Protein AF-A0A845QHH6-F1 (afdb_monomer_lite)

Sequence (78 aa):
MEGENMTFKQLFFRLYDRKITSGEMSFGQTGIRKDQFTKLCTEDGFVFSKEELTDICRRMGASEEEREALFEAASRFW

Secondary structure (DSSP, 8-state):
-------HHHHHHHHHHHHHHTTS--GGGG---HHHHHHHHH-TT----HHHHHHHHHHHT--HHHHHHHHHHHTT--

Foldseek 3Di:
DPPPPDALLRLVVVLVVVCVVVVVDDPVQLPDDPVLVVCSVVPSLDDDDPVSLVSSCVSSVPDPVSSVSSVVNNVVND

Organism: NCBI:txid169435

Structure (mmCIF, N/CA/C/O backbone):
data_AF-A0A845QHH6-F1
#
_entry.id   AF-A0A845QHH6-F1
#
loop_
_atom_site.group_PDB
_atom_site.id
_atom_site.type_symbol
_atom_site.label_atom_id
_atom_site.label_alt_id
_atom_site.label_comp_id
_atom_site.label_asym_id
_atom_site.label_entity_id
_atom_site.label_seq_id
_atom_site.pdbx_PDB_ins_code
_atom_site.Cartn_x
_atom_site.Cartn_y
_atom_site.Cartn_z
_atom_site.occupancy
_atom_site.B_iso_or_equiv
_atom_site.auth_seq_id
_atom_site.auth_comp_id
_atom_site.auth_asym_id
_atom_site.auth_atom_id
_atom_site.pdbx_PDB_model_num
ATOM 1 N N . MET A 1 1 ? 4.340 27.129 0.336 1.00 39.06 1 MET A N 1
ATOM 2 C CA . MET A 1 1 ? 4.685 25.718 0.079 1.00 39.06 1 MET A CA 1
ATOM 3 C C . MET A 1 1 ? 3.568 24.907 0.697 1.00 39.06 1 MET A C 1
ATOM 5 O O . MET A 1 1 ? 3.551 24.759 1.911 1.00 39.06 1 MET A O 1
ATOM 9 N N . GLU A 1 2 ? 2.561 24.549 -0.097 1.00 42.38 2 GLU A N 1
ATOM 10 C CA . GLU A 1 2 ? 1.475 23.681 0.362 1.00 42.38 2 GLU A CA 1
ATOM 11 C C . GLU A 1 2 ? 2.094 22.323 0.691 1.00 42.38 2 GLU A C 1
ATOM 13 O O . GLU A 1 2 ? 2.490 21.575 -0.198 1.00 42.38 2 GLU A O 1
ATOM 18 N N . GLY A 1 3 ? 2.271 22.045 1.983 1.00 47.91 3 GLY A N 1
ATOM 19 C CA . GLY A 1 3 ? 2.484 20.686 2.453 1.00 47.91 3 GLY A CA 1
ATOM 20 C C . GLY A 1 3 ? 1.187 19.938 2.202 1.00 47.91 3 GLY A C 1
ATOM 21 O O . GLY A 1 3 ? 0.302 19.942 3.055 1.00 47.91 3 GLY A O 1
ATOM 22 N N . GLU A 1 4 ? 1.024 19.407 0.991 1.00 51.81 4 GLU A N 1
ATOM 23 C CA . GLU A 1 4 ? -0.147 18.617 0.647 1.00 51.81 4 GLU A CA 1
ATOM 24 C C . GLU A 1 4 ? -0.206 17.431 1.603 1.00 51.81 4 GLU A C 1
ATOM 26 O O . GLU A 1 4 ? 0.675 16.572 1.638 1.00 51.81 4 GLU A O 1
ATOM 31 N N . ASN A 1 5 ? -1.256 17.427 2.413 1.00 60.41 5 ASN A N 1
ATOM 32 C CA . ASN A 1 5 ? -1.584 16.397 3.379 1.00 60.41 5 ASN A CA 1
ATOM 33 C C . ASN A 1 5 ? -2.069 15.160 2.595 1.00 60.41 5 ASN A C 1
ATOM 35 O O . ASN A 1 5 ? -3.262 14.859 2.577 1.00 60.41 5 ASN A O 1
ATOM 39 N N . MET A 1 6 ? -1.163 14.524 1.841 1.00 73.31 6 MET A N 1
ATOM 40 C CA . MET A 1 6 ? -1.489 13.437 0.919 1.00 73.31 6 MET A CA 1
ATOM 41 C C . MET A 1 6 ? -2.129 12.285 1.690 1.00 73.31 6 MET A C 1
ATOM 43 O O . MET A 1 6 ? -1.648 11.857 2.740 1.00 73.31 6 MET A O 1
ATOM 47 N N . THR A 1 7 ? -3.234 11.779 1.155 1.00 86.69 7 THR A N 1
ATOM 48 C CA . THR A 1 7 ? -3.914 10.608 1.713 1.00 86.69 7 THR A CA 1
ATOM 49 C C . THR A 1 7 ? -3.034 9.366 1.576 1.00 86.69 7 THR A C 1
ATOM 51 O O . THR A 1 7 ? -2.191 9.282 0.677 1.00 86.69 7 THR A O 1
ATOM 54 N N . PHE A 1 8 ? -3.275 8.360 2.424 1.00 89.81 8 PHE A N 1
ATOM 55 C CA . PHE A 1 8 ? -2.603 7.060 2.329 1.00 89.81 8 PHE A CA 1
ATOM 56 C C . PHE A 1 8 ? -2.640 6.503 0.898 1.00 89.81 8 PHE A C 1
ATOM 58 O O . PHE A 1 8 ? -1.616 6.106 0.350 1.00 89.81 8 PHE A O 1
ATOM 65 N N . LYS A 1 9 ? -3.815 6.566 0.263 1.00 89.88 9 LYS A N 1
ATOM 66 C CA . LYS A 1 9 ? -4.049 6.156 -1.124 1.00 89.88 9 LYS A CA 1
ATOM 67 C C . LYS A 1 9 ? -3.112 6.857 -2.109 1.00 89.88 9 LYS A C 1
ATOM 69 O O . LYS A 1 9 ? -2.496 6.195 -2.939 1.00 89.88 9 LYS A O 1
ATOM 74 N N . GLN A 1 10 ? -2.990 8.181 -2.023 1.00 89.44 10 GLN A N 1
ATOM 75 C CA . GLN A 1 10 ? -2.130 8.959 -2.920 1.00 89.44 10 GLN A CA 1
ATOM 76 C C . GLN A 1 10 ? -0.649 8.620 -2.726 1.00 89.44 10 GLN A C 1
ATOM 78 O O . GLN A 1 10 ? 0.056 8.407 -3.711 1.00 89.44 10 GLN A O 1
ATOM 83 N N . LEU A 1 11 ? -0.188 8.522 -1.474 1.00 90.31 11 LEU A N 1
ATOM 84 C CA . LEU A 1 11 ? 1.191 8.132 -1.162 1.00 90.31 11 LEU A CA 1
ATOM 85 C C . LEU A 1 11 ? 1.498 6.722 -1.666 1.00 90.31 11 LEU A C 1
ATOM 87 O O . LEU A 1 11 ? 2.506 6.508 -2.342 1.00 90.31 11 LEU A O 1
ATOM 91 N N . PHE A 1 12 ? 0.591 5.782 -1.399 1.00 90.69 12 PHE A N 1
ATOM 92 C CA . PHE A 1 12 ? 0.711 4.401 -1.835 1.00 90.69 12 PHE A CA 1
ATOM 93 C C . PHE A 1 12 ? 0.799 4.301 -3.359 1.00 90.69 12 PHE A C 1
ATOM 95 O O . PHE A 1 12 ? 1.743 3.708 -3.879 1.00 90.69 12 PHE A O 1
ATOM 102 N N . PHE A 1 13 ? -0.138 4.920 -4.085 1.00 89.56 13 PHE A N 1
ATOM 103 C CA . PHE A 1 13 ? -0.135 4.884 -5.546 1.00 89.56 13 PHE A CA 1
ATOM 104 C C . PHE A 1 13 ? 1.082 5.567 -6.146 1.00 89.56 13 PHE A C 1
ATOM 106 O O . PHE A 1 13 ? 1.617 5.061 -7.123 1.00 89.56 13 PHE A O 1
ATOM 113 N N . ARG A 1 14 ? 1.562 6.667 -5.560 1.00 90.31 14 ARG A N 1
ATOM 114 C CA . ARG A 1 14 ? 2.773 7.342 -6.034 1.00 90.31 14 ARG A CA 1
ATOM 115 C C . ARG A 1 14 ? 4.003 6.447 -5.909 1.00 90.31 14 ARG A C 1
ATOM 117 O O . ARG A 1 14 ? 4.800 6.379 -6.841 1.00 90.31 14 ARG A O 1
ATOM 124 N N . LEU A 1 15 ? 4.155 5.761 -4.774 1.00 89.50 15 LEU A N 1
ATOM 125 C CA . LEU A 1 15 ? 5.253 4.819 -4.574 1.00 89.50 15 LEU A CA 1
ATOM 126 C C . LEU A 1 15 ? 5.121 3.620 -5.517 1.00 89.50 15 LEU A C 1
ATOM 128 O O . LEU A 1 15 ? 6.078 3.261 -6.200 1.00 89.50 15 LEU A O 1
ATOM 132 N N . TYR A 1 16 ? 3.927 3.034 -5.575 1.00 89.81 16 TYR A N 1
ATOM 133 C CA . TYR A 1 16 ? 3.612 1.906 -6.441 1.00 89.81 16 TYR A CA 1
ATOM 134 C C . TYR A 1 16 ? 3.894 2.228 -7.912 1.00 89.81 16 TYR A C 1
ATOM 136 O O . TYR A 1 16 ? 4.658 1.515 -8.554 1.00 89.81 16 TYR A O 1
ATOM 144 N N . ASP A 1 17 ? 3.360 3.332 -8.429 1.00 89.62 17 ASP A N 1
ATOM 145 C CA . ASP A 1 17 ? 3.526 3.743 -9.823 1.00 89.62 17 ASP A CA 1
ATOM 146 C C . ASP A 1 17 ? 4.993 4.023 -10.166 1.00 89.62 17 ASP A C 1
ATOM 148 O O . ASP A 1 17 ? 5.485 3.560 -11.196 1.00 89.62 17 ASP A O 1
ATOM 152 N N . ARG A 1 18 ? 5.737 4.675 -9.257 1.00 89.56 18 ARG A N 1
ATOM 153 C CA . ARG A 1 18 ? 7.179 4.910 -9.428 1.00 89.56 18 ARG A CA 1
ATOM 154 C C . ARG A 1 18 ? 7.948 3.599 -9.569 1.00 89.56 18 ARG A C 1
ATOM 156 O O . ARG A 1 18 ? 8.765 3.481 -10.476 1.00 89.56 18 ARG A O 1
ATOM 163 N N . LYS A 1 19 ? 7.684 2.629 -8.689 1.00 87.25 19 LYS A N 1
ATOM 164 C CA . LYS A 1 19 ? 8.385 1.335 -8.652 1.00 87.25 19 LYS A CA 1
ATOM 165 C C . LYS A 1 19 ? 8.002 0.420 -9.823 1.00 87.25 19 LYS A C 1
ATOM 167 O O . LYS A 1 19 ? 8.839 -0.331 -10.318 1.00 87.25 19 LYS A O 1
ATOM 172 N N . ILE A 1 20 ? 6.751 0.485 -10.280 1.00 87.94 20 ILE A N 1
ATOM 173 C CA . ILE A 1 20 ? 6.294 -0.223 -11.484 1.00 87.94 20 ILE A CA 1
ATOM 174 C C . ILE A 1 20 ? 6.940 0.390 -12.730 1.00 87.94 20 ILE A C 1
ATOM 176 O O . ILE A 1 20 ? 7.486 -0.332 -13.560 1.00 87.94 20 ILE A O 1
ATOM 180 N N . THR A 1 21 ? 6.920 1.719 -12.844 1.00 87.81 21 THR A N 1
ATOM 181 C CA . THR A 1 21 ? 7.467 2.445 -13.999 1.00 87.81 21 THR A CA 1
ATOM 182 C C . THR A 1 21 ? 8.987 2.322 -14.089 1.00 87.81 21 THR A C 1
ATOM 184 O O . THR A 1 21 ? 9.524 2.224 -15.191 1.00 87.81 21 THR A O 1
ATOM 187 N N . SER A 1 22 ? 9.695 2.271 -12.954 1.00 87.88 22 SER A N 1
ATOM 188 C CA . SER A 1 22 ? 11.142 2.018 -12.934 1.00 87.88 22 SER A CA 1
ATOM 189 C C . SER A 1 22 ? 11.513 0.567 -13.260 1.00 87.88 22 SER A C 1
ATOM 191 O O . SER A 1 22 ? 12.687 0.277 -13.486 1.00 87.88 22 SER A O 1
ATOM 193 N N . GLY A 1 23 ? 10.537 -0.348 -13.296 1.00 82.56 23 GLY A N 1
ATOM 194 C CA . GLY A 1 23 ? 10.771 -1.780 -13.478 1.00 82.56 23 GLY A CA 1
ATOM 195 C C . GLY A 1 23 ? 11.379 -2.466 -12.251 1.00 82.56 23 GLY A C 1
ATOM 196 O O . GLY A 1 23 ? 11.762 -3.630 -12.339 1.00 82.56 23 GLY A O 1
ATOM 197 N N . GLU A 1 24 ? 11.453 -1.776 -11.106 1.00 81.12 24 GLU A N 1
ATOM 198 C CA . GLU A 1 24 ? 11.900 -2.354 -9.832 1.00 81.12 24 GLU A CA 1
ATOM 199 C C . GLU A 1 24 ? 10.937 -3.435 -9.330 1.00 81.12 24 GLU A C 1
ATOM 201 O O . GLU A 1 24 ? 11.345 -4.346 -8.609 1.00 81.12 24 GLU A O 1
ATOM 206 N N . MET A 1 25 ? 9.660 -3.347 -9.712 1.00 85.25 25 MET A N 1
ATOM 207 C CA . MET A 1 25 ? 8.657 -4.339 -9.350 1.00 85.25 25 MET A CA 1
A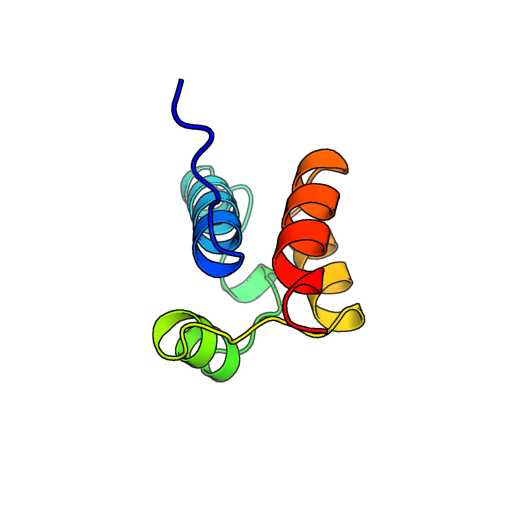TOM 208 C C . MET A 1 25 ? 7.532 -4.466 -10.380 1.00 85.25 25 MET A C 1
ATOM 210 O O . MET A 1 25 ? 7.352 -3.632 -11.261 1.00 85.25 25 MET A O 1
ATOM 214 N N . SER A 1 26 ? 6.717 -5.505 -10.210 1.00 82.25 26 SER A N 1
ATOM 215 C CA . SER A 1 26 ? 5.454 -5.729 -10.917 1.00 82.25 26 SER A CA 1
ATOM 216 C C . SER A 1 26 ? 4.289 -5.869 -9.931 1.00 82.25 26 SER A C 1
ATOM 218 O O . SER A 1 26 ? 4.484 -6.190 -8.755 1.00 82.25 26 SER A O 1
ATOM 220 N N . PHE A 1 27 ? 3.052 -5.687 -10.407 1.00 80.12 27 PHE A N 1
ATOM 221 C CA . PHE A 1 27 ? 1.852 -5.811 -9.568 1.00 80.12 27 PHE A CA 1
ATOM 222 C C . PHE A 1 27 ? 1.802 -7.143 -8.805 1.00 80.12 27 PHE A C 1
ATOM 224 O O . PHE A 1 27 ? 1.514 -7.161 -7.612 1.00 80.12 27 PHE A O 1
ATOM 231 N N . GLY A 1 28 ? 2.153 -8.258 -9.455 1.00 79.69 28 GLY A N 1
ATOM 232 C CA . GLY A 1 28 ? 2.149 -9.581 -8.822 1.00 79.69 28 GLY A CA 1
ATOM 233 C C . GLY A 1 28 ? 3.154 -9.727 -7.674 1.00 79.69 28 GLY A C 1
ATOM 234 O O . GLY A 1 28 ? 2.937 -10.531 -6.771 1.00 79.69 28 GLY A O 1
ATOM 235 N N . GLN A 1 29 ? 4.222 -8.925 -7.665 1.00 82.31 29 GLN A N 1
ATOM 236 C CA . GLN A 1 29 ? 5.233 -8.946 -6.607 1.00 82.31 29 GLN A CA 1
ATOM 237 C C . GLN A 1 29 ? 4.812 -8.145 -5.369 1.00 82.31 29 GLN A C 1
ATOM 239 O O . GLN A 1 29 ? 5.303 -8.446 -4.287 1.00 82.31 29 GLN A O 1
ATOM 244 N N . THR A 1 30 ? 3.858 -7.208 -5.486 1.00 82.69 30 THR A N 1
ATOM 245 C CA . THR A 1 30 ? 3.330 -6.425 -4.344 1.00 82.69 30 THR A CA 1
ATOM 246 C C . THR A 1 30 ? 2.766 -7.306 -3.225 1.00 82.69 30 THR A C 1
ATOM 248 O O . THR A 1 30 ? 2.793 -6.920 -2.063 1.00 82.69 30 THR A O 1
ATOM 251 N N . GLY A 1 31 ? 2.229 -8.485 -3.567 1.00 84.25 31 GLY A N 1
ATOM 252 C CA . GLY A 1 31 ? 1.426 -9.299 -2.652 1.00 84.25 31 GLY A CA 1
ATOM 253 C C . GLY A 1 31 ? -0.003 -8.805 -2.436 1.00 84.25 31 GLY A C 1
ATOM 254 O O . GLY A 1 31 ? -0.753 -9.458 -1.717 1.00 84.25 31 GLY A O 1
ATOM 255 N N . ILE A 1 32 ? -0.395 -7.701 -3.073 1.00 89.06 32 ILE A N 1
ATOM 256 C CA . ILE A 1 32 ? -1.728 -7.119 -2.948 1.00 89.06 32 ILE A CA 1
ATOM 257 C C . ILE A 1 32 ? -2.708 -7.951 -3.760 1.00 89.06 32 ILE A C 1
ATOM 259 O O . ILE A 1 32 ? -2.508 -8.223 -4.949 1.00 89.06 32 ILE A O 1
ATOM 263 N N . ARG A 1 33 ? -3.813 -8.335 -3.126 1.00 87.81 33 ARG A N 1
ATOM 264 C CA . ARG A 1 33 ? -4.899 -9.001 -3.837 1.00 87.81 33 ARG A CA 1
ATOM 265 C C . ARG A 1 33 ? -5.678 -8.001 -4.680 1.00 87.81 33 ARG A C 1
ATOM 267 O O . ARG A 1 33 ? -5.870 -6.850 -4.296 1.00 87.81 33 ARG A O 1
ATOM 274 N N . LYS A 1 34 ? -6.204 -8.470 -5.814 1.00 86.06 34 LYS A N 1
ATOM 275 C CA . LYS A 1 34 ? -6.999 -7.636 -6.727 1.00 86.06 34 LYS A CA 1
ATOM 276 C C . LYS A 1 34 ? -8.172 -6.949 -6.032 1.00 86.06 34 LYS A C 1
ATOM 278 O O . LYS A 1 34 ? -8.415 -5.786 -6.307 1.00 86.06 34 LYS A O 1
ATOM 283 N N . ASP A 1 35 ? -8.859 -7.628 -5.118 1.00 89.62 35 ASP A N 1
ATOM 284 C CA . ASP A 1 35 ? -9.987 -7.035 -4.400 1.00 89.62 35 ASP A CA 1
ATOM 285 C C . ASP A 1 35 ? -9.550 -5.929 -3.431 1.00 89.62 35 ASP A C 1
ATOM 287 O O . ASP A 1 35 ? -10.210 -4.900 -3.358 1.00 89.62 35 ASP A O 1
ATOM 291 N N . GLN A 1 36 ? -8.409 -6.082 -2.753 1.00 89.19 36 GLN A N 1
ATOM 292 C CA . GLN A 1 36 ? -7.849 -5.026 -1.905 1.00 89.19 36 GLN A CA 1
ATOM 293 C C . GLN A 1 36 ? -7.411 -3.826 -2.736 1.00 89.19 36 GLN A C 1
ATOM 295 O O . GLN A 1 36 ? -7.645 -2.689 -2.346 1.00 89.19 36 GLN A O 1
ATOM 300 N N . PHE A 1 37 ? -6.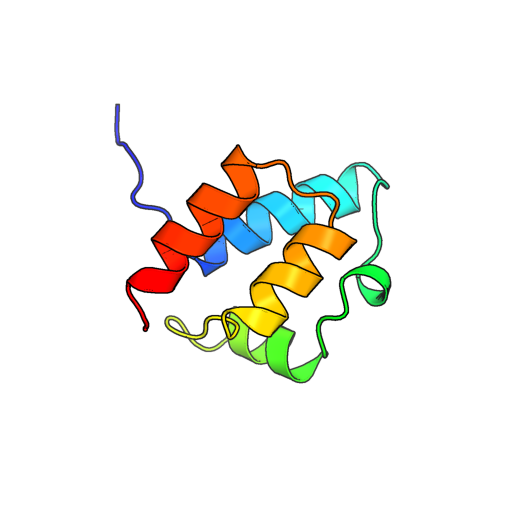826 -4.076 -3.907 1.00 88.19 37 PHE A N 1
ATOM 301 C CA . PHE A 1 37 ? -6.480 -3.018 -4.847 1.00 88.19 37 PHE A CA 1
ATOM 302 C C . PHE A 1 37 ? -7.727 -2.278 -5.342 1.00 88.19 37 PHE A C 1
ATOM 304 O O . PHE A 1 37 ? -7.749 -1.051 -5.349 1.00 88.19 37 PHE A O 1
ATOM 311 N N . THR A 1 38 ? -8.792 -3.009 -5.688 1.00 89.50 38 THR A N 1
ATOM 312 C CA . THR A 1 38 ? -10.083 -2.410 -6.039 1.00 89.50 38 THR A CA 1
ATOM 313 C C . THR A 1 38 ? -10.607 -1.544 -4.900 1.00 89.50 38 THR A C 1
ATOM 315 O O . THR A 1 38 ? -10.953 -0.397 -5.158 1.00 89.50 38 THR A O 1
ATOM 318 N N . LYS A 1 39 ? -10.582 -2.030 -3.652 1.00 90.25 39 LYS A N 1
ATOM 319 C CA . LYS A 1 39 ? -10.974 -1.231 -2.481 1.00 90.25 39 LYS A CA 1
ATOM 320 C C . LYS A 1 39 ? -10.130 0.026 -2.333 1.00 90.25 39 LYS A C 1
ATOM 322 O O . LYS A 1 39 ? -10.682 1.096 -2.1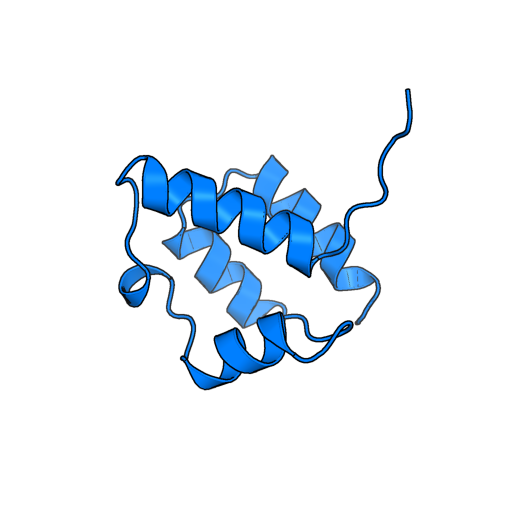33 1.00 90.25 39 LYS A O 1
ATOM 327 N N . LEU A 1 40 ? -8.819 -0.068 -2.532 1.00 88.75 40 LEU A N 1
ATOM 328 C CA . LEU A 1 40 ? -7.927 1.092 -2.513 1.00 88.75 40 LEU A CA 1
ATOM 329 C C . LEU A 1 40 ? -8.301 2.130 -3.586 1.00 88.75 40 LEU A C 1
ATOM 331 O O . LEU A 1 40 ? -8.149 3.332 -3.375 1.00 88.75 40 LEU A O 1
ATOM 335 N N . CYS A 1 41 ? -8.815 1.688 -4.738 1.00 85.94 41 CYS A N 1
ATOM 336 C CA . CYS A 1 41 ? -9.320 2.570 -5.789 1.00 85.94 41 CYS A CA 1
ATOM 337 C C . CYS A 1 41 ? -10.701 3.165 -5.471 1.00 85.94 41 CYS A C 1
ATOM 339 O O . CYS A 1 41 ? -10.927 4.329 -5.808 1.00 85.94 41 CYS A O 1
ATOM 341 N N . THR A 1 42 ? -11.609 2.406 -4.851 1.00 86.75 42 THR A N 1
ATOM 342 C CA . THR A 1 42 ? -13.034 2.767 -4.718 1.00 86.75 42 THR A CA 1
ATOM 343 C C . THR A 1 42 ? -13.442 3.301 -3.347 1.00 86.75 42 THR A C 1
ATOM 345 O O . THR A 1 42 ? -14.444 4.000 -3.256 1.00 86.75 42 THR A O 1
ATOM 348 N N . GLU A 1 43 ? -12.709 2.971 -2.287 1.00 88.19 43 GLU A N 1
ATOM 349 C CA . GLU A 1 43 ? -13.008 3.361 -0.908 1.00 88.19 43 GLU A CA 1
ATOM 350 C C . GLU A 1 43 ? -11.990 4.412 -0.435 1.00 88.19 43 GLU A C 1
ATOM 352 O O . GLU A 1 43 ? -10.800 4.127 -0.309 1.00 88.19 43 GLU A O 1
ATOM 357 N N . ASP A 1 44 ? -12.447 5.633 -0.142 1.00 76.44 44 ASP A N 1
ATOM 358 C CA . ASP A 1 44 ? -11.567 6.760 0.228 1.00 76.44 44 ASP A CA 1
ATOM 359 C C . ASP A 1 44 ? -10.924 6.651 1.626 1.00 76.44 44 ASP A C 1
ATOM 361 O O . ASP A 1 44 ? -10.097 7.484 1.993 1.00 76.44 44 ASP A O 1
ATOM 365 N N . GLY A 1 45 ? -11.250 5.608 2.395 1.00 83.69 45 GLY A N 1
ATOM 366 C CA . GLY A 1 45 ? -10.663 5.336 3.712 1.00 83.69 45 GLY A CA 1
ATOM 367 C C . GLY A 1 45 ? -10.077 3.937 3.876 1.00 83.69 45 GLY A C 1
ATOM 368 O O . GLY A 1 45 ? -9.744 3.545 4.993 1.00 83.69 45 GLY A O 1
ATOM 369 N N . PHE A 1 46 ? -9.972 3.163 2.795 1.00 89.56 46 PHE A N 1
ATOM 370 C CA . PHE A 1 46 ? -9.384 1.835 2.884 1.00 89.56 46 PHE A CA 1
ATOM 371 C C . PHE A 1 46 ? -7.865 1.935 3.050 1.00 89.56 46 PHE A C 1
ATOM 373 O O . PHE A 1 46 ? -7.157 2.466 2.190 1.00 89.56 46 PHE A O 1
ATOM 380 N N . VAL A 1 47 ? -7.366 1.375 4.150 1.00 91.88 47 VAL A N 1
ATOM 381 C CA . VAL A 1 47 ? -5.939 1.187 4.412 1.00 91.88 47 VAL A CA 1
ATOM 382 C C . VAL A 1 47 ? -5.664 -0.280 4.716 1.00 91.88 47 VAL A C 1
ATOM 384 O O . VAL A 1 47 ? -6.530 -1.000 5.216 1.00 91.88 47 VAL A O 1
ATOM 387 N N . PHE A 1 48 ? -4.453 -0.734 4.406 1.00 91.50 48 PHE A N 1
ATOM 388 C CA . PHE A 1 48 ? -4.017 -2.078 4.772 1.00 91.50 48 PHE A CA 1
ATOM 389 C C . 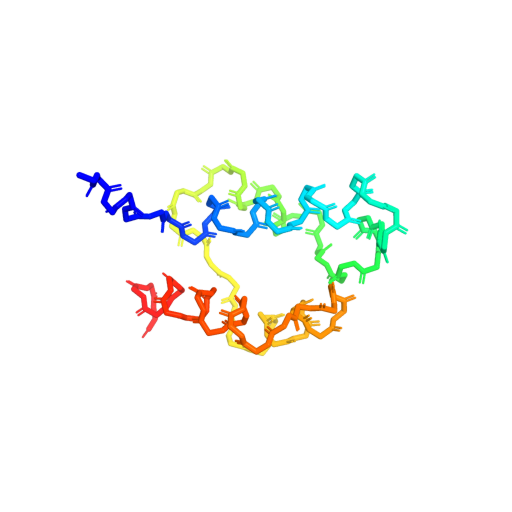PHE A 1 48 ? -3.833 -2.196 6.287 1.00 91.50 48 PHE A C 1
ATOM 391 O O . PHE A 1 48 ? -3.527 -1.211 6.966 1.00 91.50 48 PHE A O 1
ATOM 398 N N . SER A 1 49 ? -3.972 -3.413 6.816 1.00 91.38 49 SER A N 1
ATOM 399 C CA . SER A 1 49 ? -3.582 -3.690 8.200 1.00 91.38 49 SER A CA 1
ATOM 400 C C . SER A 1 49 ? -2.075 -3.471 8.401 1.00 91.38 49 SER A C 1
ATOM 402 O O . SER A 1 49 ? -1.306 -3.476 7.438 1.00 91.38 49 SER A O 1
ATOM 404 N N . LYS A 1 50 ? -1.618 -3.304 9.652 1.00 90.62 50 LYS A N 1
ATOM 405 C CA . LYS A 1 50 ? -0.185 -3.076 9.937 1.00 90.62 50 LYS A CA 1
ATOM 406 C C . LYS A 1 50 ? 0.703 -4.187 9.368 1.00 90.62 50 LYS A C 1
ATOM 408 O O . LYS A 1 50 ? 1.786 -3.911 8.856 1.00 90.62 50 LYS A O 1
ATOM 413 N N . GLU A 1 51 ? 0.245 -5.433 9.477 1.00 91.19 51 GLU A N 1
ATOM 414 C CA . GLU A 1 51 ? 0.964 -6.615 8.996 1.00 91.19 51 GLU A CA 1
ATOM 415 C C . GLU A 1 51 ? 1.052 -6.609 7.466 1.00 91.19 51 GLU A C 1
ATOM 417 O O . GLU A 1 51 ? 2.147 -6.685 6.910 1.00 91.19 51 GLU A O 1
ATOM 422 N N . GLU A 1 52 ? -0.076 -6.398 6.784 1.00 91.56 52 GLU A N 1
ATOM 423 C CA . GLU A 1 52 ? -0.120 -6.313 5.321 1.00 91.56 52 GLU A CA 1
ATOM 424 C C . GLU A 1 52 ? 0.710 -5.144 4.792 1.00 91.56 52 GLU A C 1
ATOM 426 O O . GLU A 1 52 ? 1.474 -5.317 3.846 1.00 91.56 52 GLU A O 1
ATOM 431 N N . LEU A 1 53 ? 0.616 -3.966 5.414 1.00 91.69 53 LEU A N 1
ATOM 432 C CA . LEU A 1 53 ? 1.398 -2.801 5.014 1.00 91.69 53 LEU A CA 1
ATOM 433 C C . LEU A 1 53 ? 2.900 -3.051 5.185 1.00 91.69 53 LEU A C 1
ATOM 435 O O . LEU A 1 53 ? 3.684 -2.672 4.319 1.00 91.69 53 LEU A O 1
ATOM 439 N N . THR A 1 54 ? 3.305 -3.733 6.262 1.00 91.44 54 THR A N 1
ATOM 440 C CA . THR A 1 54 ? 4.704 -4.136 6.476 1.00 91.44 54 THR A CA 1
ATOM 441 C C . THR A 1 54 ? 5.189 -5.050 5.354 1.00 91.44 54 THR A C 1
ATOM 443 O O . THR A 1 54 ? 6.253 -4.810 4.775 1.00 91.44 54 THR A O 1
ATOM 446 N N . ASP A 1 55 ? 4.404 -6.074 5.017 1.00 91.62 55 ASP A N 1
ATOM 447 C CA . ASP A 1 55 ? 4.742 -7.028 3.961 1.00 91.62 55 ASP A CA 1
ATOM 448 C C . ASP A 1 55 ? 4.786 -6.370 2.581 1.00 91.62 55 ASP A C 1
ATOM 450 O O . ASP A 1 55 ? 5.702 -6.638 1.798 1.00 91.62 55 ASP A O 1
ATOM 454 N N . ILE A 1 56 ? 3.838 -5.479 2.291 1.00 90.25 56 ILE A N 1
ATOM 455 C CA . ILE A 1 56 ? 3.784 -4.716 1.045 1.00 90.25 56 ILE A CA 1
ATOM 456 C C . ILE A 1 56 ? 5.014 -3.813 0.936 1.00 90.25 56 ILE A C 1
ATOM 458 O O . ILE A 1 56 ? 5.734 -3.903 -0.055 1.00 90.25 56 ILE A O 1
ATOM 462 N N . CYS A 1 57 ? 5.325 -3.015 1.963 1.00 90.75 57 CYS A N 1
ATOM 463 C CA . CYS A 1 57 ? 6.519 -2.163 1.985 1.00 90.75 57 CYS A CA 1
ATOM 464 C C . CYS A 1 57 ? 7.801 -2.980 1.775 1.00 90.75 57 CYS A C 1
ATOM 466 O O . CYS A 1 57 ? 8.668 -2.591 0.990 1.00 90.75 57 CYS A O 1
ATOM 468 N N . ARG A 1 58 ? 7.902 -4.152 2.417 1.00 89.62 58 ARG A N 1
ATOM 469 C CA . ARG A 1 58 ? 9.038 -5.066 2.250 1.00 89.62 58 ARG A CA 1
ATOM 470 C C . ARG A 1 58 ? 9.155 -5.584 0.816 1.00 89.62 58 ARG A C 1
ATOM 472 O O . ARG A 1 58 ? 10.255 -5.611 0.272 1.00 89.62 58 ARG A O 1
ATOM 479 N N . ARG A 1 59 ? 8.043 -5.990 0.198 1.00 89.38 59 ARG A N 1
ATOM 480 C CA . ARG A 1 59 ? 8.007 -6.499 -1.186 1.00 89.38 59 ARG A CA 1
ATOM 481 C C . ARG A 1 59 ? 8.258 -5.409 -2.225 1.00 89.38 59 ARG A C 1
ATOM 483 O O . ARG A 1 59 ? 8.882 -5.678 -3.244 1.00 89.38 59 ARG A O 1
ATOM 490 N N . MET A 1 60 ? 7.789 -4.194 -1.956 1.00 87.00 60 MET A N 1
ATOM 491 C CA . MET A 1 60 ? 8.010 -3.013 -2.792 1.00 87.00 60 MET A CA 1
ATOM 492 C C . MET A 1 60 ? 9.443 -2.475 -2.704 1.00 87.00 60 MET A C 1
ATOM 494 O O . MET A 1 60 ? 9.808 -1.595 -3.484 1.00 87.00 60 MET A O 1
ATOM 498 N N . GLY A 1 61 ? 10.243 -2.953 -1.743 1.00 87.62 61 GLY A N 1
ATOM 499 C CA . GLY A 1 61 ? 11.547 -2.366 -1.447 1.00 87.62 61 GLY A CA 1
ATOM 500 C C . GLY A 1 61 ? 11.415 -0.886 -1.082 1.00 87.62 61 GLY A C 1
ATOM 501 O O . GLY A 1 61 ? 12.155 -0.055 -1.616 1.00 87.62 61 GLY A O 1
ATOM 502 N N . ALA A 1 62 ? 10.412 -0.561 -0.259 1.00 88.44 62 ALA A N 1
ATOM 503 C CA . ALA A 1 62 ? 10.211 0.782 0.266 1.00 88.44 62 ALA A CA 1
ATOM 504 C C . ALA A 1 62 ? 11.351 1.134 1.230 1.00 88.44 62 ALA A C 1
ATOM 506 O O . ALA A 1 62 ? 11.773 0.292 2.032 1.00 88.44 62 ALA A O 1
ATOM 507 N N . SER A 1 63 ? 11.845 2.369 1.155 1.00 89.88 63 SER A N 1
ATOM 508 C CA . SER A 1 63 ? 12.797 2.882 2.139 1.00 89.88 63 SER A CA 1
ATOM 509 C C . SER A 1 63 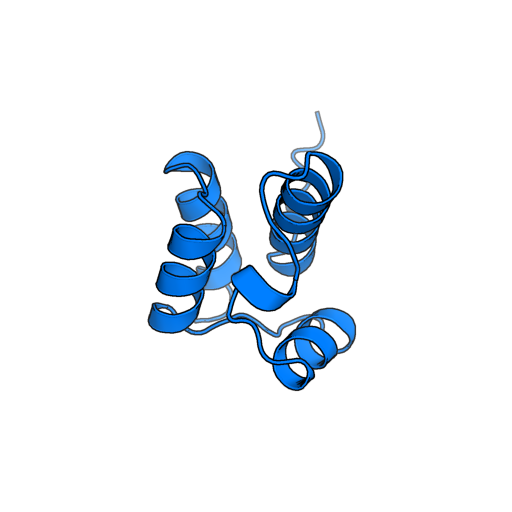? 12.136 3.046 3.512 1.00 89.88 63 SER A C 1
ATOM 511 O O . SER A 1 63 ? 10.912 2.988 3.653 1.00 89.88 63 SER A O 1
ATOM 513 N N . GLU A 1 64 ? 12.952 3.261 4.542 1.00 89.69 64 GLU A N 1
ATOM 514 C CA . GLU A 1 64 ? 12.448 3.540 5.888 1.00 89.69 64 GLU A CA 1
ATOM 515 C C . GLU A 1 64 ? 11.549 4.783 5.914 1.00 89.69 64 GLU A C 1
ATOM 517 O O . GLU A 1 64 ? 10.443 4.706 6.440 1.00 89.69 64 GLU A O 1
ATOM 522 N N . GLU A 1 65 ? 11.956 5.862 5.241 1.00 89.81 65 GLU A N 1
ATOM 523 C CA . GLU A 1 65 ? 11.167 7.094 5.100 1.00 89.81 65 GLU A CA 1
ATOM 524 C C . GLU A 1 65 ? 9.827 6.852 4.384 1.00 89.81 65 GLU A C 1
ATOM 526 O O . GLU A 1 65 ? 8.781 7.332 4.818 1.00 89.81 65 GLU A O 1
ATOM 531 N N . GLU A 1 66 ? 9.829 6.075 3.294 1.00 90.00 66 GLU A N 1
ATOM 5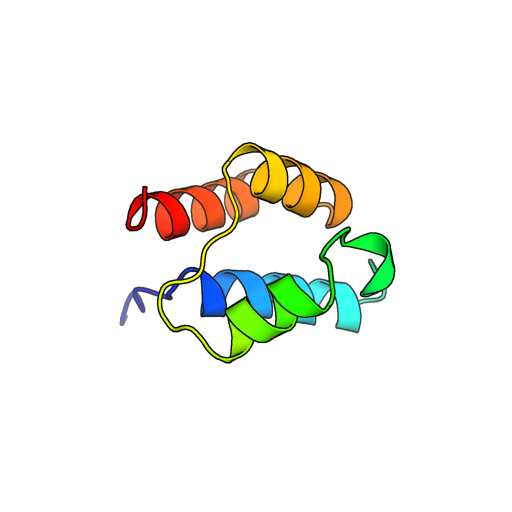32 C CA . GLU A 1 66 ? 8.608 5.747 2.544 1.00 90.00 66 GLU A CA 1
ATOM 533 C C . GLU A 1 66 ? 7.650 4.899 3.383 1.00 90.00 66 GLU A C 1
ATOM 535 O O . GLU A 1 66 ? 6.435 5.120 3.371 1.00 90.00 66 GLU A O 1
ATOM 540 N N . ARG A 1 67 ? 8.198 3.942 4.139 1.00 91.56 67 ARG A N 1
ATOM 541 C CA . ARG A 1 67 ? 7.432 3.130 5.082 1.00 91.56 67 ARG A CA 1
ATOM 542 C C . ARG A 1 67 ? 6.835 4.011 6.174 1.00 91.56 67 ARG A C 1
ATOM 544 O O . ARG A 1 67 ? 5.642 3.897 6.427 1.00 91.56 67 ARG A O 1
ATOM 551 N N . GLU A 1 68 ? 7.622 4.870 6.812 1.00 91.81 68 GLU A N 1
ATOM 552 C CA . GLU A 1 68 ? 7.136 5.760 7.871 1.00 91.81 68 GLU A CA 1
ATOM 553 C C . GLU A 1 68 ? 6.018 6.675 7.373 1.00 91.81 68 GLU A C 1
ATOM 555 O O . GLU A 1 68 ? 4.965 6.724 8.005 1.00 91.81 68 GLU A O 1
ATOM 560 N N . ALA A 1 69 ? 6.173 7.283 6.193 1.00 91.06 69 ALA A N 1
ATOM 561 C CA . ALA A 1 69 ? 5.135 8.119 5.592 1.00 91.06 69 ALA A CA 1
ATOM 562 C C . ALA A 1 69 ? 3.828 7.344 5.330 1.00 91.06 69 ALA A C 1
ATOM 564 O O . ALA A 1 69 ? 2.733 7.852 5.582 1.00 91.06 69 ALA A O 1
ATOM 565 N N . LEU A 1 70 ? 3.921 6.096 4.852 1.00 91.06 70 LEU A N 1
ATOM 566 C CA . LEU A 1 70 ? 2.753 5.234 4.653 1.00 91.06 70 LEU A CA 1
ATOM 567 C C . LEU A 1 70 ? 2.088 4.855 5.980 1.00 91.06 70 LEU A C 1
ATOM 569 O O . LEU A 1 70 ? 0.862 4.874 6.072 1.00 91.06 70 LEU A O 1
ATOM 573 N N . PHE A 1 71 ? 2.872 4.525 7.005 1.00 92.38 71 PHE A N 1
ATOM 574 C CA . PHE A 1 71 ? 2.357 4.178 8.330 1.00 92.38 71 PHE A CA 1
ATOM 575 C C . PHE A 1 71 ? 1.718 5.377 9.032 1.00 92.38 71 PHE A C 1
ATOM 577 O O . PHE A 1 71 ? 0.643 5.236 9.612 1.00 92.38 71 PHE A O 1
ATOM 584 N N . GLU A 1 72 ? 2.325 6.558 8.937 1.00 91.81 72 GLU A N 1
ATOM 585 C CA . GLU A 1 72 ? 1.768 7.802 9.464 1.00 91.81 72 GLU A CA 1
ATOM 586 C C . GLU A 1 72 ? 0.434 8.124 8.781 1.00 91.81 72 GLU A C 1
ATOM 588 O O . GLU A 1 72 ? -0.572 8.355 9.455 1.00 91.81 72 GLU A O 1
ATOM 593 N N . ALA A 1 73 ? 0.381 8.048 7.449 1.00 90.12 73 ALA A N 1
ATOM 594 C CA . ALA A 1 73 ? -0.855 8.265 6.707 1.00 90.12 73 ALA A CA 1
ATOM 595 C C . ALA A 1 73 ? -1.934 7.220 7.040 1.00 90.12 73 ALA A C 1
ATOM 597 O O . ALA A 1 73 ? -3.116 7.564 7.115 1.00 90.12 73 ALA A O 1
ATOM 598 N N . ALA A 1 74 ? -1.541 5.961 7.267 1.00 90.94 74 ALA A N 1
ATOM 599 C CA . ALA A 1 74 ? -2.456 4.882 7.624 1.00 90.94 74 ALA A CA 1
ATOM 600 C C . ALA A 1 74 ? -2.978 5.000 9.068 1.00 90.94 74 ALA A C 1
ATOM 602 O O . ALA A 1 74 ? -4.150 4.718 9.293 1.00 90.94 74 ALA A O 1
ATOM 603 N N . SER A 1 75 ? -2.165 5.484 10.017 1.00 89.38 75 SER A N 1
ATOM 604 C CA . SER A 1 75 ? -2.529 5.646 11.443 1.00 89.38 75 SER A CA 1
ATOM 605 C C . SER A 1 75 ? -3.721 6.576 11.695 1.00 89.38 75 SER A C 1
ATOM 607 O O . SER A 1 75 ? -4.314 6.589 12.767 1.00 89.38 75 SER A O 1
ATOM 609 N N . ARG A 1 76 ? -4.125 7.357 10.690 1.00 86.00 76 ARG A N 1
ATOM 610 C CA . ARG A 1 76 ? -5.354 8.163 10.745 1.00 86.00 76 ARG A CA 1
ATOM 611 C C . ARG A 1 76 ? -6.628 7.313 10.667 1.00 86.00 76 ARG A C 1
ATOM 613 O O . ARG A 1 76 ? -7.712 7.835 10.908 1.00 86.00 76 ARG A O 1
ATOM 620 N N . PHE A 1 77 ? -6.499 6.035 10.314 1.00 83.44 77 PHE A N 1
ATOM 621 C CA . PHE A 1 77 ? -7.596 5.094 10.093 1.00 83.44 77 PHE A CA 1
ATOM 622 C C . PHE A 1 77 ? -7.595 3.914 11.086 1.00 83.44 77 PHE A C 1
ATOM 624 O O . PHE A 1 77 ? -8.535 3.118 11.063 1.00 83.44 77 PHE A O 1
ATOM 631 N N . TRP A 1 78 ? -6.575 3.797 11.949 1.00 85.69 78 TRP A N 1
ATOM 632 C CA . TRP A 1 78 ? -6.446 2.792 13.018 1.00 85.69 78 TRP A CA 1
ATOM 633 C C . TRP A 1 78 ? -5.574 3.301 14.162 1.00 85.69 78 TRP A C 1
ATOM 635 O O . TRP A 1 78 ? -5.964 3.063 15.327 1.00 85.69 78 TRP A O 1
#

pLDDT: mean 85.52, std 10.56, range [39.06, 92.38]

Radius of gyration: 11.96 Å; chains: 1; bounding box: 26×35×27 Å